Protein AF-A0A519ZY36-F1 (afdb_monomer)

Sequence (119 aa):
MAELHMGQLLERVVRRKELNITELAKALGVQRRTMYNWFSSRVLSPEVLQRISRVIVYDFEQPEQLPTIVAPSI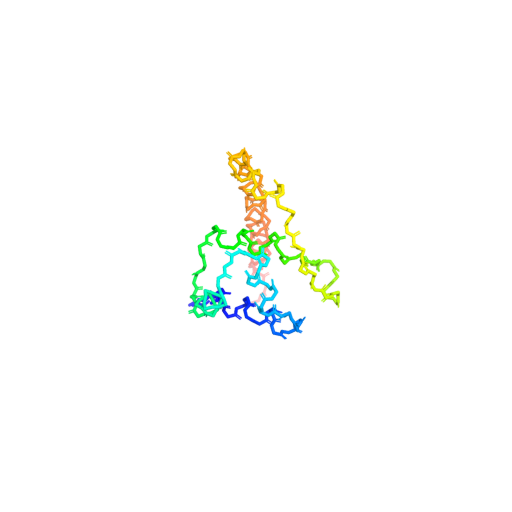VDLAADFVTIKNEEYWKDRYIDLLERYSQILNSNLSEKLLDPVLT

Mean predicted aligned error: 15.61 Å

Structure (mmCIF, N/CA/C/O backbone):
data_AF-A0A519ZY36-F1
#
_entry.id   AF-A0A519ZY36-F1
#
loop_
_atom_site.group_PDB
_atom_site.id
_atom_site.type_symbol
_atom_site.label_atom_id
_atom_site.label_alt_id
_atom_site.label_comp_id
_atom_site.label_asym_id
_atom_site.label_entity_id
_atom_site.label_seq_id
_atom_site.pdbx_PDB_ins_code
_atom_site.Cartn_x
_atom_site.Cartn_y
_atom_site.Cartn_z
_atom_site.occupancy
_atom_site.B_iso_or_equiv
_atom_site.auth_seq_id
_atom_site.auth_comp_id
_atom_site.auth_asym_id
_atom_site.auth_atom_id
_atom_site.pdbx_PDB_model_num
ATOM 1 N N . MET A 1 1 ? 7.383 -21.330 -9.005 1.00 41.44 1 MET A N 1
ATOM 2 C CA . MET A 1 1 ? 6.195 -20.585 -8.535 1.00 41.44 1 MET A CA 1
ATOM 3 C C . MET A 1 1 ? 6.306 -19.177 -9.094 1.00 41.44 1 MET A C 1
ATOM 5 O O . MET A 1 1 ? 7.383 -18.606 -8.995 1.00 41.44 1 MET A O 1
ATOM 9 N N . ALA A 1 2 ? 5.283 -18.661 -9.775 1.00 52.06 2 ALA A N 1
ATOM 10 C CA . ALA A 1 2 ? 5.334 -17.303 -10.312 1.00 52.06 2 ALA A CA 1
ATOM 11 C C . ALA A 1 2 ? 5.244 -16.318 -9.139 1.00 52.06 2 ALA A C 1
ATOM 13 O O . ALA A 1 2 ? 4.185 -16.174 -8.537 1.00 52.06 2 ALA A O 1
ATOM 14 N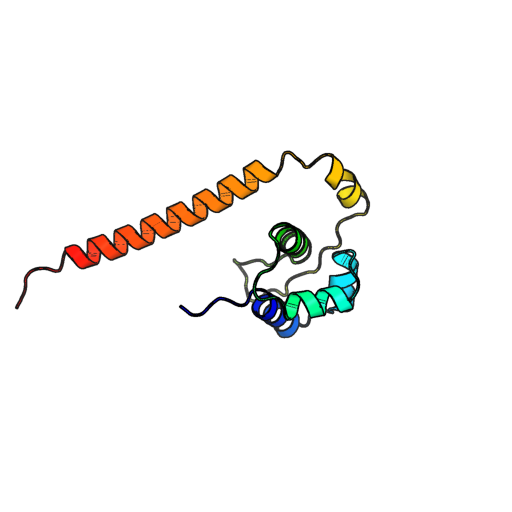 N . GLU A 1 3 ? 6.366 -15.705 -8.765 1.00 59.47 3 GLU A N 1
ATOM 15 C CA . GLU A 1 3 ? 6.387 -14.674 -7.727 1.00 59.47 3 GLU A CA 1
ATOM 16 C C . GLU A 1 3 ? 5.485 -13.511 -8.153 1.00 59.47 3 GLU A C 1
ATOM 18 O O . GLU A 1 3 ? 5.712 -12.871 -9.184 1.00 59.47 3 GLU A O 1
ATOM 23 N N . LEU A 1 4 ? 4.431 -13.259 -7.375 1.00 70.56 4 LEU A N 1
ATOM 24 C CA . LEU A 1 4 ? 3.491 -12.184 -7.651 1.00 70.56 4 LEU A CA 1
ATOM 25 C C . LEU A 1 4 ? 4.180 -10.838 -7.410 1.00 70.56 4 LEU A C 1
ATOM 27 O O . LEU A 1 4 ? 4.484 -10.475 -6.277 1.00 70.56 4 LEU A O 1
ATOM 31 N N . HIS A 1 5 ? 4.409 -10.083 -8.482 1.00 86.94 5 HIS A N 1
ATOM 32 C CA . HIS A 1 5 ? 5.011 -8.759 -8.396 1.00 86.94 5 HIS A CA 1
ATOM 33 C C . HIS A 1 5 ? 3.961 -7.724 -7.963 1.00 86.94 5 HIS A C 1
ATOM 35 O O . HIS A 1 5 ? 3.239 -7.163 -8.790 1.00 86.94 5 HIS A O 1
ATOM 41 N N . MET A 1 6 ? 3.898 -7.439 -6.662 1.00 82.56 6 MET A N 1
ATOM 42 C CA . MET A 1 6 ? 2.888 -6.568 -6.046 1.00 82.56 6 MET A CA 1
ATOM 43 C C . MET A 1 6 ? 2.867 -5.163 -6.662 1.00 82.56 6 MET A C 1
ATOM 45 O O . MET A 1 6 ? 1.796 -4.639 -6.962 1.00 82.56 6 MET A O 1
ATOM 49 N N . GLY A 1 7 ? 4.041 -4.585 -6.940 1.00 84.81 7 GLY A N 1
ATOM 50 C CA . GLY A 1 7 ? 4.154 -3.279 -7.591 1.00 84.81 7 GLY A CA 1
ATOM 51 C C . GLY A 1 7 ? 3.506 -3.210 -8.978 1.00 84.81 7 GLY A C 1
ATOM 52 O O . GLY A 1 7 ? 2.765 -2.273 -9.269 1.00 84.81 7 GLY A O 1
ATOM 53 N N . GLN A 1 8 ? 3.707 -4.233 -9.814 1.00 86.38 8 GLN A N 1
ATOM 54 C CA . GLN A 1 8 ? 3.094 -4.311 -11.139 1.00 86.38 8 GLN A CA 1
ATOM 55 C C . GLN A 1 8 ? 1.582 -4.511 -11.050 1.00 86.38 8 GLN A C 1
ATOM 57 O O . GLN A 1 8 ? 0.847 -4.018 -11.901 1.00 86.38 8 GLN A O 1
ATOM 62 N N . LEU A 1 9 ? 1.098 -5.232 -10.034 1.00 83.44 9 LEU A N 1
ATOM 63 C CA . LEU A 1 9 ? -0.337 -5.382 -9.802 1.00 83.44 9 LEU A CA 1
ATOM 64 C C . LEU A 1 9 ? -0.960 -4.030 -9.443 1.00 83.44 9 LEU A C 1
ATOM 66 O O . LEU A 1 9 ? -1.952 -3.638 -10.055 1.00 83.44 9 LEU A O 1
ATOM 70 N N . LEU A 1 10 ? -0.329 -3.289 -8.531 1.00 84.19 10 LEU A N 1
ATOM 71 C CA . LEU A 1 10 ? -0.745 -1.937 -8.174 1.00 84.19 10 LEU A CA 1
ATOM 72 C C . LEU A 1 10 ? -0.750 -1.009 -9.394 1.00 84.19 10 LEU A C 1
ATOM 74 O O . LEU A 1 10 ? -1.735 -0.317 -9.637 1.00 84.19 10 LEU A O 1
ATOM 78 N N . GLU A 1 11 ? 0.309 -1.032 -10.203 1.00 88.19 11 GLU A N 1
ATOM 79 C CA . GLU A 1 11 ? 0.387 -0.232 -11.426 1.00 88.19 11 GLU A CA 1
ATOM 80 C C . GLU A 1 11 ? -0.742 -0.572 -12.405 1.00 88.19 11 GL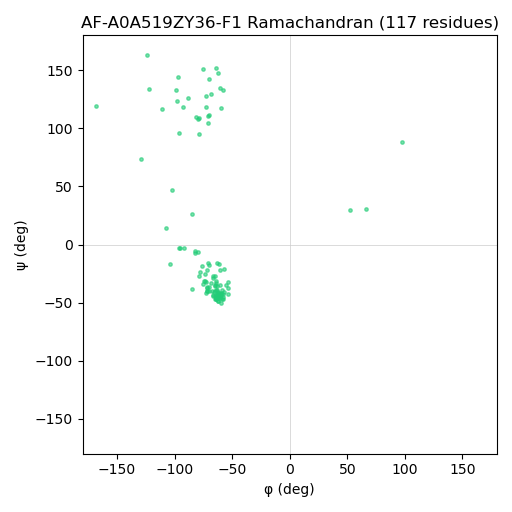U A C 1
ATOM 82 O O . GLU A 1 11 ? -1.362 0.327 -12.975 1.00 88.19 11 GLU A O 1
ATOM 87 N N . ARG A 1 12 ? -1.054 -1.862 -12.586 1.00 83.88 12 ARG A N 1
ATOM 88 C CA . ARG A 1 12 ? -2.171 -2.287 -13.439 1.00 83.88 12 ARG A CA 1
ATOM 89 C C . ARG A 1 12 ? -3.501 -1.750 -12.934 1.00 83.88 12 ARG A C 1
ATOM 91 O O . ARG A 1 12 ? -4.295 -1.319 -13.761 1.00 83.88 12 ARG A O 1
ATOM 98 N N . VAL A 1 13 ? -3.751 -1.770 -11.625 1.00 80.81 13 VAL A N 1
ATOM 99 C CA . VAL A 1 13 ? -4.985 -1.221 -11.039 1.00 80.81 13 VAL A CA 1
ATOM 100 C C . VAL A 1 13 ? -5.075 0.279 -11.306 1.00 80.81 13 VAL A C 1
ATOM 102 O O . VAL A 1 13 ? -6.080 0.744 -11.836 1.00 80.81 13 VAL A O 1
ATOM 105 N N . VAL A 1 14 ? -3.994 1.014 -11.029 1.00 81.88 14 VAL A N 1
ATOM 106 C CA . VAL A 1 14 ? -3.911 2.466 -11.244 1.00 81.88 14 VAL A CA 1
ATOM 107 C C . VAL A 1 14 ? -4.141 2.822 -12.715 1.00 81.88 14 VAL A C 1
ATOM 109 O O . VAL A 1 14 ? -4.947 3.698 -13.013 1.00 81.88 14 VAL A O 1
ATOM 112 N N . ARG A 1 15 ? -3.491 2.113 -13.647 1.00 83.19 15 ARG A N 1
ATOM 113 C CA . ARG A 1 15 ? -3.613 2.378 -15.089 1.00 83.19 15 ARG A CA 1
ATOM 114 C C . ARG A 1 15 ? -4.958 1.949 -15.675 1.00 83.19 15 ARG A C 1
ATOM 116 O O . ARG A 1 15 ? -5.508 2.683 -16.483 1.00 83.19 15 ARG A O 1
ATOM 123 N N . ARG A 1 16 ? -5.494 0.781 -15.293 1.00 76.31 16 ARG A N 1
ATOM 124 C CA . ARG A 1 16 ? -6.786 0.278 -15.811 1.00 76.31 16 ARG A CA 1
ATOM 125 C C . ARG A 1 16 ? -7.966 1.152 -15.410 1.00 76.31 16 ARG A C 1
ATOM 127 O O . ARG A 1 16 ? -8.983 1.130 -16.087 1.00 76.31 16 ARG A O 1
ATOM 134 N N . LYS A 1 17 ? -7.844 1.853 -14.288 1.00 69.94 17 LYS A N 1
ATOM 135 C CA . LYS A 1 17 ? -8.903 2.681 -13.716 1.00 69.94 17 LYS A CA 1
ATOM 136 C C . LYS A 1 17 ? -8.622 4.180 -13.880 1.00 69.94 17 LYS A C 1
ATOM 138 O O . LYS A 1 17 ? -9.258 4.981 -13.212 1.00 69.94 17 LYS A O 1
ATOM 143 N N . GLU A 1 18 ? -7.655 4.528 -14.736 1.00 77.00 18 GLU A N 1
ATOM 144 C CA . GLU A 1 18 ? -7.275 5.905 -15.091 1.00 77.00 18 GLU A CA 1
ATOM 145 C C . GLU A 1 18 ? -6.983 6.812 -13.881 1.00 77.00 18 GLU A C 1
ATOM 147 O O . GLU A 1 18 ? -7.150 8.030 -13.929 1.00 77.00 18 GLU A O 1
ATOM 152 N N . LEU A 1 19 ? -6.500 6.224 -12.782 1.00 78.62 19 LEU A N 1
ATOM 153 C CA . LEU A 1 19 ? -6.190 6.970 -11.570 1.00 78.62 19 LEU A CA 1
ATOM 154 C C . LEU A 1 19 ? -4.987 7.885 -11.806 1.00 78.62 19 LEU A C 1
ATOM 156 O O . LEU A 1 19 ? -3.914 7.453 -12.245 1.00 78.62 19 LEU A O 1
ATOM 160 N N . ASN A 1 20 ? -5.132 9.159 -11.443 1.00 84.94 20 ASN A N 1
ATOM 161 C CA . ASN A 1 20 ? -4.045 10.114 -11.563 1.00 84.94 20 ASN A CA 1
ATOM 162 C C . ASN A 1 20 ? -2.960 9.813 -10.519 1.00 84.94 20 ASN A C 1
ATOM 164 O O . ASN A 1 20 ? -3.124 10.062 -9.325 1.00 84.94 20 ASN A O 1
ATOM 168 N N . ILE A 1 21 ? -1.799 9.343 -10.984 1.00 85.06 21 ILE A N 1
ATOM 169 C CA . ILE A 1 21 ? -0.628 9.027 -10.145 1.00 85.06 21 ILE A CA 1
ATOM 170 C C . ILE A 1 21 ? -0.233 10.223 -9.263 1.00 85.06 21 ILE A C 1
ATOM 172 O O . ILE A 1 21 ? 0.244 10.050 -8.143 1.00 85.06 21 ILE A O 1
ATOM 176 N N . THR A 1 22 ? -0.447 11.448 -9.747 1.00 83.44 22 THR A N 1
ATOM 177 C CA . THR A 1 22 ? -0.197 12.673 -8.979 1.00 83.44 22 THR A CA 1
ATOM 178 C C . THR A 1 22 ? -1.097 12.781 -7.762 1.00 83.44 22 THR A C 1
ATOM 180 O O . THR A 1 22 ? -0.626 13.141 -6.688 1.00 83.44 22 THR A O 1
ATOM 183 N N . GLU A 1 23 ? -2.389 12.536 -7.946 1.00 81.12 23 GLU A N 1
ATOM 184 C CA . GLU A 1 23 ? -3.388 12.647 -6.887 1.00 81.12 23 GLU A CA 1
ATOM 185 C C . GLU A 1 23 ? -3.221 11.513 -5.893 1.00 81.12 23 GLU A C 1
ATOM 187 O O . GLU A 1 23 ? -3.222 11.759 -4.693 1.00 81.12 23 GLU A O 1
ATOM 192 N N . LEU A 1 24 ? -2.931 10.310 -6.386 1.00 83.75 24 LEU A N 1
ATOM 193 C CA . LEU A 1 24 ? -2.612 9.164 -5.549 1.00 83.75 24 LEU A CA 1
ATOM 194 C C . LEU A 1 24 ? -1.368 9.422 -4.685 1.00 83.75 24 LEU A C 1
ATOM 196 O O . LEU A 1 24 ? -1.392 9.182 -3.483 1.00 83.75 24 LEU A O 1
ATOM 200 N N . ALA A 1 25 ? -0.301 9.986 -5.262 1.00 82.94 25 ALA A N 1
ATOM 201 C CA . ALA A 1 25 ? 0.898 10.356 -4.511 1.00 82.94 25 ALA A CA 1
ATOM 202 C C . ALA A 1 25 ? 0.604 11.421 -3.438 1.00 82.94 25 ALA A C 1
ATOM 204 O O . ALA A 1 25 ? 1.089 11.305 -2.313 1.00 82.94 25 ALA A O 1
ATOM 205 N N . LYS A 1 26 ? -0.223 12.427 -3.760 1.00 80.69 26 LYS A N 1
ATOM 206 C CA . LYS A 1 26 ? -0.657 13.455 -2.800 1.00 80.69 26 LYS A CA 1
ATOM 207 C C . LYS A 1 26 ? -1.496 12.862 -1.669 1.00 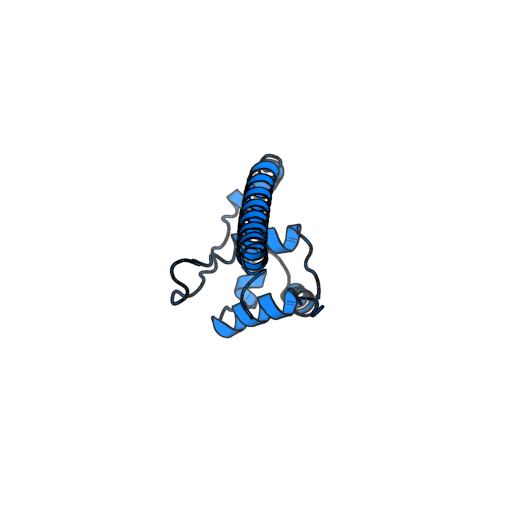80.69 26 LYS A C 1
ATOM 209 O O . LYS A 1 26 ? -1.209 13.148 -0.514 1.00 80.69 26 LYS A O 1
ATOM 214 N N . ALA A 1 27 ? -2.479 12.024 -1.991 1.00 77.44 27 ALA A N 1
ATOM 215 C CA . ALA A 1 27 ? -3.346 11.371 -1.012 1.00 77.44 27 ALA A CA 1
ATOM 216 C C . ALA A 1 27 ? -2.565 10.413 -0.100 1.00 77.44 27 ALA A C 1
ATOM 218 O O . ALA A 1 27 ? -2.870 10.286 1.080 1.00 77.44 27 ALA A O 1
ATOM 219 N N . LEU A 1 28 ? -1.501 9.799 -0.624 1.00 81.06 28 LEU A N 1
ATOM 220 C CA . LEU A 1 28 ? -0.580 8.972 0.149 1.00 81.06 28 LEU A CA 1
ATOM 221 C C . LEU A 1 28 ? 0.487 9.779 0.896 1.00 81.06 28 LEU A C 1
ATOM 223 O O . LEU A 1 28 ? 1.227 9.183 1.671 1.00 81.06 28 LEU A O 1
ATOM 227 N N . GLY A 1 29 ? 0.614 11.092 0.688 1.00 80.75 29 GLY A N 1
ATOM 228 C CA . GLY A 1 29 ? 1.649 11.916 1.322 1.00 80.75 29 GLY A CA 1
ATOM 229 C C . GLY A 1 29 ? 3.078 11.572 0.881 1.00 80.75 29 GLY A C 1
ATOM 230 O O . GLY A 1 29 ? 4.015 11.696 1.668 1.00 80.75 29 GLY A O 1
ATOM 231 N N . VAL A 1 30 ? 3.265 11.102 -0.356 1.00 83.38 30 VAL A N 1
ATOM 232 C CA . VAL A 1 30 ? 4.575 10.720 -0.913 1.00 83.38 30 VAL A CA 1
ATOM 233 C C . VAL A 1 30 ? 4.884 11.463 -2.213 1.00 83.38 30 VAL A C 1
ATOM 235 O O . VAL A 1 30 ? 4.011 12.014 -2.881 1.00 83.38 30 VAL A O 1
ATOM 238 N N . GLN A 1 31 ? 6.156 11.472 -2.614 1.00 81.50 31 GLN A N 1
ATOM 239 C CA . GLN A 1 31 ? 6.554 12.023 -3.910 1.00 81.50 31 GLN A CA 1
ATOM 240 C C . GLN A 1 31 ? 6.182 11.067 -5.053 1.00 81.50 31 GLN A C 1
ATOM 242 O O . GLN A 1 31 ? 6.222 9.847 -4.896 1.00 81.50 31 GLN A O 1
ATOM 247 N N . ARG A 1 32 ? 5.921 11.603 -6.257 1.00 84.44 32 ARG A N 1
ATOM 248 C CA . ARG A 1 32 ? 5.620 10.785 -7.454 1.00 84.44 32 ARG A CA 1
ATOM 249 C C . ARG A 1 32 ? 6.707 9.745 -7.755 1.00 84.44 32 ARG A C 1
ATOM 251 O O . ARG A 1 32 ? 6.395 8.644 -8.190 1.00 84.44 32 ARG A O 1
ATOM 258 N N . ARG A 1 33 ? 7.979 10.071 -7.491 1.00 85.81 33 ARG A N 1
ATOM 259 C CA . ARG A 1 33 ? 9.103 9.132 -7.647 1.00 85.81 33 ARG A CA 1
ATOM 260 C C . ARG A 1 33 ? 8.923 7.879 -6.785 1.00 85.81 33 ARG A C 1
ATOM 262 O O . ARG A 1 33 ? 9.204 6.782 -7.252 1.00 85.81 33 ARG A O 1
ATOM 269 N N . THR A 1 34 ? 8.409 8.034 -5.567 1.00 86.12 34 THR A N 1
ATOM 270 C CA . THR A 1 34 ? 8.141 6.922 -4.648 1.00 86.12 34 THR A CA 1
ATOM 271 C C . THR A 1 34 ? 7.082 5.974 -5.209 1.00 86.12 34 THR A C 1
ATOM 273 O O . THR A 1 34 ? 7.266 4.765 -5.132 1.00 86.12 34 THR A O 1
ATOM 276 N N . MET A 1 35 ? 6.040 6.497 -5.869 1.00 87.62 35 MET A N 1
ATOM 277 C CA . MET A 1 35 ? 5.038 5.663 -6.549 1.00 87.62 35 MET A CA 1
ATOM 278 C C . MET A 1 35 ? 5.657 4.798 -7.653 1.00 87.62 35 MET A C 1
ATOM 280 O O . MET A 1 35 ? 5.405 3.598 -7.702 1.00 87.62 35 MET A O 1
ATOM 284 N N . TYR A 1 36 ? 6.521 5.370 -8.499 1.00 88.25 36 TYR A N 1
ATOM 285 C CA . TYR A 1 36 ? 7.209 4.599 -9.544 1.00 88.25 36 TYR A CA 1
ATOM 286 C C . TYR A 1 36 ? 8.165 3.545 -8.970 1.00 88.25 36 TYR A C 1
ATOM 288 O O . TYR A 1 36 ? 8.266 2.436 -9.503 1.00 88.25 36 TYR A O 1
ATOM 296 N N . ASN A 1 37 ? 8.827 3.862 -7.855 1.00 86.62 37 ASN A N 1
ATOM 297 C CA . ASN A 1 37 ? 9.662 2.898 -7.143 1.00 86.62 37 ASN A CA 1
ATOM 298 C C . ASN A 1 37 ? 8.821 1.726 -6.615 1.00 86.62 37 ASN A C 1
ATOM 300 O O . ASN A 1 37 ? 9.213 0.570 -6.768 1.00 86.62 37 ASN A O 1
ATOM 304 N N . TRP A 1 38 ? 7.645 2.003 -6.046 1.00 88.31 38 TRP A N 1
ATOM 305 C CA . TRP A 1 38 ? 6.715 0.971 -5.588 1.00 88.31 38 TRP A CA 1
ATOM 306 C C . 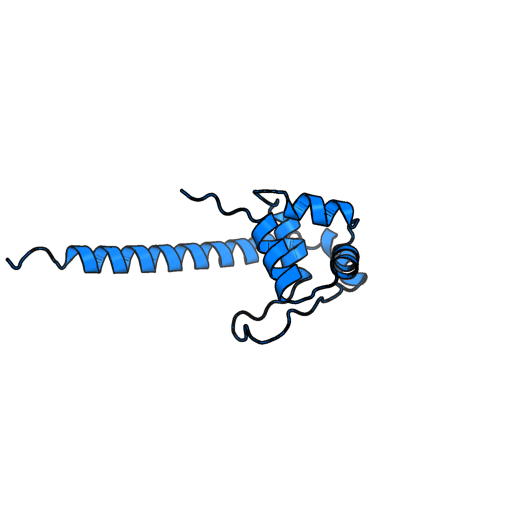TRP A 1 38 ? 6.189 0.109 -6.733 1.00 88.31 38 TRP A C 1
ATOM 308 O O . TRP A 1 38 ? 6.148 -1.108 -6.584 1.00 88.31 38 TRP A O 1
ATOM 318 N N . PHE A 1 39 ? 5.890 0.681 -7.902 1.00 88.00 39 PHE A N 1
ATOM 319 C CA . PHE A 1 39 ? 5.495 -0.107 -9.078 1.00 88.00 39 PHE A CA 1
ATOM 320 C C . PHE A 1 39 ? 6.584 -1.090 -9.525 1.00 88.00 39 PHE A C 1
ATOM 322 O O . PHE A 1 39 ? 6.288 -2.218 -9.913 1.00 88.00 39 PHE A O 1
ATOM 329 N N . SER A 1 40 ? 7.848 -0.695 -9.380 1.00 86.44 40 SER A N 1
ATOM 330 C CA . SER A 1 40 ? 9.011 -1.531 -9.701 1.00 86.44 40 SER A CA 1
ATOM 331 C C . SER A 1 40 ? 9.392 -2.517 -8.587 1.00 86.44 40 SER A C 1
ATOM 333 O O . SER A 1 40 ? 10.283 -3.341 -8.772 1.00 86.44 40 SER A O 1
ATOM 335 N N . SER A 1 41 ? 8.732 -2.457 -7.425 1.00 85.00 41 SER A N 1
ATOM 336 C CA . SER A 1 41 ? 9.040 -3.311 -6.274 1.00 85.00 41 SER A CA 1
ATOM 337 C C . SER A 1 41 ? 8.263 -4.628 -6.326 1.00 85.00 41 SER A C 1
ATOM 339 O O . SER A 1 41 ? 7.031 -4.636 -6.416 1.00 85.00 41 SER A O 1
ATOM 341 N N . ARG A 1 42 ? 8.976 -5.763 -6.243 1.00 84.69 42 ARG A N 1
ATOM 342 C CA . ARG A 1 42 ? 8.347 -7.099 -6.217 1.00 84.69 42 ARG A CA 1
ATOM 343 C C . ARG A 1 42 ? 7.436 -7.276 -5.010 1.00 84.69 42 ARG A C 1
ATOM 345 O O . ARG A 1 42 ? 6.325 -7.773 -5.158 1.00 84.69 42 ARG A O 1
ATOM 352 N N . VAL A 1 43 ? 7.903 -6.831 -3.849 1.00 82.69 43 VAL A N 1
ATOM 353 C CA . VAL A 1 43 ? 7.181 -6.878 -2.577 1.00 82.69 43 VAL A CA 1
ATOM 354 C C . VAL A 1 43 ? 7.071 -5.455 -2.051 1.00 82.69 43 VAL A C 1
ATOM 356 O O . VAL A 1 43 ? 8.049 -4.707 -2.074 1.00 82.69 43 VAL A O 1
ATOM 359 N N . LEU A 1 44 ? 5.878 -5.075 -1.606 1.00 82.75 44 LEU A N 1
ATOM 360 C CA . LEU A 1 44 ? 5.654 -3.817 -0.900 1.00 82.75 44 LEU A CA 1
ATOM 361 C C . LEU A 1 44 ? 5.657 -4.096 0.598 1.00 82.75 44 LEU A C 1
ATOM 363 O O . LEU A 1 44 ? 5.189 -5.152 1.027 1.00 82.75 44 LEU A O 1
ATOM 367 N N . SER A 1 45 ? 6.188 -3.167 1.396 1.00 81.94 45 SER A N 1
ATOM 368 C CA . SER A 1 45 ? 6.114 -3.330 2.845 1.00 81.94 45 SER A CA 1
ATOM 369 C C . SER A 1 45 ? 4.644 -3.331 3.292 1.00 81.94 45 SER A C 1
ATOM 371 O O . SER A 1 45 ? 3.817 -2.639 2.683 1.00 81.94 45 SER A O 1
ATOM 373 N N . PRO A 1 46 ? 4.298 -4.079 4.353 1.00 78.44 46 PRO A N 1
ATOM 374 C CA . PRO A 1 46 ? 2.931 -4.120 4.873 1.00 78.44 46 PRO A CA 1
ATOM 375 C C . PRO A 1 46 ? 2.364 -2.726 5.183 1.00 78.44 46 PRO A C 1
ATOM 377 O O . PRO A 1 46 ? 1.209 -2.442 4.882 1.00 78.44 46 PRO A O 1
ATOM 380 N N . GLU A 1 47 ? 3.206 -1.827 5.694 1.00 79.44 47 GLU A N 1
ATOM 381 C CA . GLU A 1 47 ? 2.859 -0.431 5.981 1.00 79.44 47 GLU A CA 1
ATOM 382 C C . GLU A 1 47 ? 2.444 0.346 4.718 1.00 79.44 47 GLU A C 1
ATOM 384 O O . GLU A 1 47 ? 1.442 1.061 4.704 1.00 79.44 47 GLU A O 1
ATOM 389 N N . VAL A 1 48 ? 3.180 0.174 3.615 1.00 80.69 48 VAL A N 1
ATOM 390 C CA . VAL A 1 48 ? 2.864 0.818 2.332 1.00 80.69 48 VAL A CA 1
ATOM 391 C C . VAL A 1 48 ? 1.554 0.279 1.766 1.00 80.69 48 VAL A C 1
ATOM 393 O O . VAL A 1 48 ? 0.711 1.056 1.319 1.00 80.69 48 VAL A O 1
ATOM 396 N N . LEU A 1 49 ? 1.352 -1.038 1.833 1.00 80.88 49 LEU A N 1
ATOM 397 C CA . LEU A 1 49 ? 0.103 -1.690 1.436 1.00 80.88 49 LEU A CA 1
ATOM 398 C C . LEU A 1 49 ? -1.099 -1.157 2.223 1.00 80.88 49 LEU A C 1
ATOM 400 O O . LEU A 1 49 ? -2.133 -0.872 1.623 1.00 80.88 49 LEU A O 1
ATOM 404 N N . GLN A 1 50 ? -0.948 -0.957 3.533 1.00 78.44 50 GLN A N 1
ATOM 405 C CA . GLN A 1 50 ? -2.002 -0.407 4.384 1.00 78.44 50 GLN A CA 1
ATOM 406 C C . GLN A 1 50 ? -2.341 1.046 4.025 1.00 78.44 50 GLN A C 1
ATOM 408 O O . GLN A 1 50 ? -3.510 1.427 3.988 1.00 78.44 50 GLN A O 1
ATOM 413 N N . ARG A 1 51 ? -1.335 1.875 3.730 1.00 80.94 51 ARG A N 1
ATOM 414 C CA . ARG A 1 51 ? -1.572 3.257 3.285 1.00 80.94 51 ARG A CA 1
ATOM 415 C C . ARG A 1 51 ? -2.318 3.286 1.956 1.00 80.94 51 ARG A C 1
ATOM 417 O O . ARG A 1 51 ? -3.264 4.051 1.796 1.00 80.94 51 ARG A O 1
ATOM 424 N N . ILE A 1 52 ? -1.927 2.420 1.023 1.00 82.06 52 ILE A N 1
ATOM 425 C CA . ILE A 1 52 ? -2.573 2.295 -0.286 1.00 82.06 52 ILE A CA 1
ATOM 426 C C . ILE A 1 52 ? -4.020 1.821 -0.151 1.00 82.06 52 ILE A C 1
ATOM 428 O O . ILE A 1 52 ? -4.888 2.409 -0.788 1.00 82.06 52 ILE A O 1
ATOM 432 N N . SER A 1 53 ? -4.301 0.814 0.681 1.00 75.19 53 SER A N 1
ATOM 433 C CA . SER A 1 53 ? -5.659 0.278 0.842 1.00 75.19 53 SER A CA 1
ATOM 434 C C . SER A 1 53 ? -6.638 1.266 1.479 1.00 75.19 53 SER A C 1
ATOM 436 O O . SER A 1 53 ? -7.831 1.196 1.205 1.00 75.19 53 SER A O 1
ATOM 438 N N . ARG A 1 54 ? -6.154 2.207 2.301 1.00 71.88 54 ARG A N 1
ATOM 439 C CA . ARG A 1 54 ? -6.984 3.286 2.866 1.00 71.88 54 ARG A CA 1
ATOM 440 C C . ARG A 1 54 ? -7.310 4.381 1.850 1.00 71.88 54 ARG A C 1
ATOM 442 O O . ARG A 1 54 ? -8.377 4.976 1.919 1.00 71.88 54 ARG A O 1
ATOM 449 N N . VAL A 1 55 ? -6.383 4.661 0.935 1.00 74.88 55 VAL A N 1
ATOM 450 C CA . VAL A 1 55 ? -6.536 5.723 -0.071 1.00 74.88 55 VAL A CA 1
ATOM 451 C C . VAL A 1 55 ? -7.304 5.232 -1.296 1.00 74.88 55 VAL A C 1
ATOM 453 O O . VAL A 1 55 ? -8.100 5.976 -1.866 1.00 74.88 55 VAL A O 1
ATOM 456 N N . ILE A 1 56 ? -7.066 3.986 -1.707 1.00 75.06 56 ILE A N 1
ATOM 457 C CA . ILE A 1 56 ? -7.754 3.345 -2.826 1.00 75.06 56 ILE A CA 1
ATOM 458 C C . ILE A 1 56 ? -8.902 2.518 -2.258 1.00 75.06 56 ILE A C 1
ATOM 460 O O . ILE A 1 56 ? -8.718 1.362 -1.878 1.00 75.06 56 ILE A O 1
ATOM 464 N N . VAL A 1 57 ? -10.098 3.101 -2.240 1.00 66.75 57 VAL A N 1
ATOM 465 C CA . VAL A 1 57 ? -11.310 2.349 -1.916 1.00 66.75 57 VAL A CA 1
ATOM 466 C C . VAL A 1 57 ? -11.746 1.609 -3.176 1.00 66.75 57 VAL A C 1
ATOM 468 O O . VAL A 1 57 ? -12.156 2.219 -4.166 1.00 66.75 57 VAL A O 1
ATOM 471 N N . TYR A 1 58 ? -11.591 0.287 -3.147 1.00 61.78 58 TYR A N 1
ATOM 472 C CA . TYR A 1 58 ? -12.038 -0.615 -4.199 1.00 61.78 58 TYR A CA 1
ATOM 473 C C . TYR A 1 58 ? -13.193 -1.454 -3.664 1.00 61.78 58 TYR A C 1
ATOM 475 O O . TYR A 1 58 ? -13.010 -2.226 -2.720 1.00 61.78 58 TYR A O 1
ATOM 483 N N . ASP A 1 59 ? -14.372 -1.293 -4.260 1.00 55.50 59 ASP A N 1
ATOM 484 C CA . ASP A 1 59 ? -15.500 -2.168 -3.976 1.00 55.50 59 ASP A CA 1
ATOM 485 C C . ASP A 1 59 ? -15.329 -3.472 -4.771 1.00 55.50 59 ASP A C 1
ATOM 487 O O . ASP A 1 59 ? -15.429 -3.500 -6.001 1.00 55.50 59 ASP A O 1
ATOM 491 N N . PHE A 1 60 ? -15.001 -4.554 -4.063 1.00 54.97 60 PHE A N 1
ATOM 492 C CA . PHE A 1 60 ? -14.840 -5.879 -4.662 1.00 54.97 60 PHE A CA 1
ATOM 493 C C . PHE A 1 60 ? -16.177 -6.496 -5.085 1.00 54.97 60 PHE A C 1
ATOM 495 O O . PHE A 1 60 ? -16.178 -7.355 -5.966 1.00 54.97 60 PHE A O 1
ATOM 502 N N . GLU A 1 61 ? -17.291 -6.041 -4.507 1.00 50.56 61 GLU A N 1
ATOM 503 C CA . GLU A 1 61 ? -18.642 -6.499 -4.843 1.00 50.56 61 GLU A CA 1
ATOM 504 C C . GLU A 1 61 ? -19.135 -5.861 -6.151 1.00 50.56 61 GLU A C 1
ATOM 506 O O . GLU A 1 61 ? -19.971 -6.431 -6.852 1.00 50.56 61 GLU A O 1
ATOM 511 N N . GLN A 1 62 ? -18.585 -4.696 -6.524 1.00 56.47 62 GLN A N 1
ATOM 512 C CA . GLN A 1 62 ? -18.930 -3.971 -7.750 1.00 56.47 62 GLN A CA 1
ATOM 513 C C . GLN A 1 62 ? -17.682 -3.587 -8.564 1.00 56.47 62 GLN A C 1
ATOM 515 O O . GLN A 1 62 ? -17.326 -2.411 -8.662 1.00 56.47 62 GLN A O 1
ATOM 520 N N . PRO A 1 63 ? -17.027 -4.554 -9.237 1.00 58.56 63 PRO A N 1
ATOM 521 C CA . PRO A 1 63 ? -15.783 -4.321 -9.980 1.00 58.56 63 PRO A CA 1
ATOM 522 C C . PRO A 1 63 ? -15.926 -3.347 -11.163 1.00 58.56 63 PRO A C 1
ATOM 524 O O . PRO A 1 63 ? -14.918 -2.848 -11.678 1.00 58.56 63 PRO A O 1
ATOM 527 N N . GLU A 1 64 ? -17.156 -3.063 -11.602 1.00 55.72 64 GLU A N 1
ATOM 528 C CA . GLU A 1 64 ? -17.465 -2.067 -12.634 1.00 55.72 64 GLU A CA 1
ATOM 529 C C . GLU A 1 64 ? -17.329 -0.625 -12.129 1.00 55.72 64 GLU A C 1
ATOM 531 O O . GLU A 1 64 ? -17.017 0.270 -12.915 1.00 55.72 64 GLU A O 1
ATOM 536 N N . GLN A 1 65 ? -17.464 -0.388 -10.821 1.00 55.47 65 GLN A N 1
ATOM 537 C CA . GLN A 1 65 ? -17.288 0.942 -10.251 1.00 55.47 65 GLN A CA 1
ATOM 538 C C . GLN A 1 65 ? -15.815 1.374 -10.308 1.00 55.47 65 GLN A C 1
ATOM 540 O O . GLN A 1 65 ? -14.871 0.579 -10.179 1.00 55.47 65 GLN A O 1
ATOM 545 N N . LEU A 1 66 ? -15.593 2.660 -10.582 1.00 57.28 66 LEU A N 1
ATOM 546 C CA . LEU A 1 66 ? -14.255 3.238 -10.581 1.00 57.28 66 LEU A CA 1
ATOM 547 C C . LEU A 1 66 ? -13.777 3.361 -9.123 1.00 57.28 66 LEU A C 1
ATOM 549 O O . LEU A 1 66 ? -14.504 3.922 -8.300 1.00 57.28 66 LEU A O 1
ATOM 553 N N . PRO A 1 67 ? -12.580 2.850 -8.776 1.00 61.50 67 PRO A N 1
ATOM 554 C CA . PRO A 1 67 ? -12.010 3.067 -7.459 1.00 61.50 67 PRO A CA 1
ATOM 555 C C . PRO A 1 67 ? -11.883 4.564 -7.221 1.00 61.50 67 PRO A C 1
ATOM 557 O O . PRO A 1 67 ? -11.398 5.306 -8.076 1.00 61.50 67 PRO A O 1
ATOM 560 N N . THR A 1 68 ? -12.327 5.001 -6.053 1.00 61.81 68 THR A N 1
ATOM 561 C CA . THR A 1 68 ? -12.288 6.412 -5.684 1.00 61.81 68 THR A CA 1
ATOM 562 C C . THR A 1 68 ? -11.070 6.659 -4.811 1.00 61.81 68 THR A C 1
ATOM 564 O O . THR A 1 68 ? -10.798 5.899 -3.878 1.00 61.81 68 THR A O 1
ATOM 567 N N . ILE A 1 69 ? -10.324 7.721 -5.123 1.00 65.31 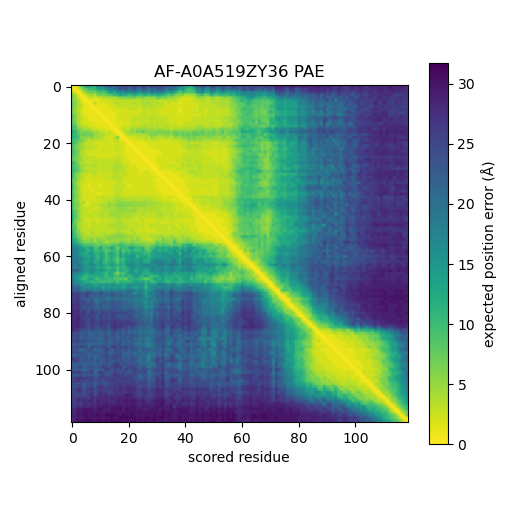69 ILE A N 1
ATOM 568 C CA . ILE A 1 69 ? -9.260 8.210 -4.248 1.00 65.31 69 ILE A CA 1
ATOM 569 C C . ILE A 1 69 ? -9.938 8.999 -3.135 1.00 65.31 69 ILE A C 1
ATOM 571 O O . ILE A 1 69 ? -10.451 10.094 -3.364 1.00 65.31 69 ILE A O 1
ATOM 575 N N . VAL A 1 70 ? -9.937 8.442 -1.930 1.00 68.25 70 VAL A N 1
ATOM 576 C CA . VAL A 1 70 ? -10.403 9.158 -0.745 1.00 68.25 70 VAL A CA 1
ATOM 577 C C . VAL A 1 70 ? -9.184 9.823 -0.120 1.00 68.25 70 VAL A C 1
ATOM 579 O O . VAL A 1 70 ? -8.219 9.155 0.250 1.00 68.25 70 VAL A O 1
ATOM 582 N N . ALA A 1 71 ? -9.189 11.154 -0.052 1.00 56.91 71 ALA A N 1
ATOM 583 C CA . ALA A 1 71 ? -8.169 11.877 0.692 1.00 56.91 71 ALA A CA 1
ATOM 584 C C . ALA A 1 71 ? -8.447 11.676 2.192 1.00 56.91 71 ALA A C 1
ATOM 586 O O . ALA A 1 71 ? -9.521 12.083 2.645 1.00 56.91 71 ALA A O 1
ATOM 587 N N . PRO A 1 72 ? -7.531 11.067 2.967 1.00 54.50 72 PRO A N 1
ATOM 588 C CA . PRO A 1 72 ? -7.678 11.050 4.414 1.00 54.50 72 PRO A CA 1
ATOM 589 C C . PRO A 1 72 ? -7.690 12.500 4.906 1.00 54.50 72 PRO A C 1
ATOM 591 O O . PRO A 1 72 ? -6.906 13.333 4.436 1.00 54.50 72 PRO A O 1
ATOM 594 N N . SER A 1 73 ? -8.619 12.834 5.801 1.00 46.72 73 SER A N 1
ATOM 595 C CA . SER A 1 73 ? -8.686 14.185 6.344 1.00 46.72 73 SER A CA 1
ATOM 596 C C . SER A 1 73 ? -7.402 14.468 7.134 1.00 46.72 73 SER A C 1
ATOM 598 O O . SER A 1 73 ? -6.778 13.559 7.679 1.00 46.72 73 SER A O 1
ATOM 600 N N . ILE A 1 74 ? -6.982 15.732 7.229 1.00 49.38 74 ILE A N 1
ATOM 601 C CA . ILE A 1 74 ? -5.779 16.129 7.994 1.00 49.38 74 ILE A CA 1
ATOM 602 C C . ILE A 1 74 ? -5.878 15.675 9.472 1.00 49.38 74 ILE A C 1
ATOM 604 O O . ILE A 1 74 ? -4.863 15.500 10.143 1.00 49.38 74 ILE A O 1
ATOM 608 N N . VAL A 1 75 ? -7.098 15.421 9.958 1.00 47.84 75 VAL A N 1
ATOM 609 C CA . VAL A 1 75 ? -7.398 1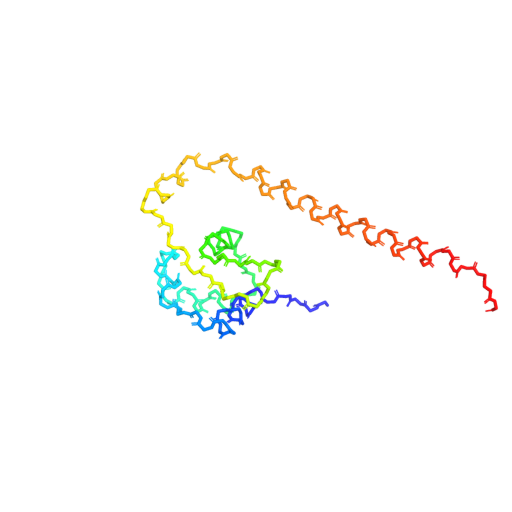4.889 11.295 1.00 47.84 75 VAL A CA 1
ATOM 610 C C . VAL A 1 75 ? -7.034 13.400 11.422 1.00 47.84 75 VAL A C 1
ATOM 612 O O . VAL A 1 75 ? -6.572 12.977 12.479 1.0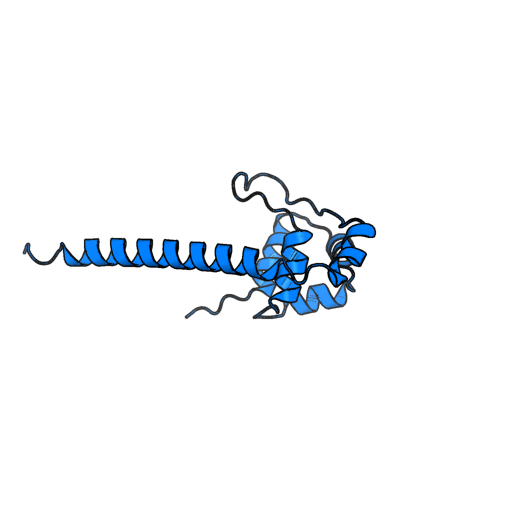0 47.84 75 VAL A O 1
ATOM 615 N N . ASP A 1 76 ? -7.139 12.621 10.343 1.00 49.75 76 ASP A N 1
ATOM 616 C CA . ASP A 1 76 ? -6.823 11.185 10.336 1.00 49.75 76 ASP A CA 1
ATOM 617 C C . ASP A 1 76 ? -5.309 10.924 10.386 1.00 49.75 76 ASP A C 1
ATOM 619 O O . ASP A 1 76 ? -4.865 9.973 11.024 1.00 49.75 76 ASP A O 1
ATOM 623 N N . LEU A 1 77 ? -4.499 11.819 9.806 1.00 50.44 77 LEU A N 1
ATOM 624 C CA . LEU A 1 77 ? -3.031 11.765 9.896 1.00 50.44 77 LEU A CA 1
ATOM 625 C C . LEU A 1 77 ? -2.518 12.006 11.327 1.00 50.44 77 LEU A C 1
ATOM 627 O O . LEU A 1 77 ? -1.463 11.503 11.702 1.00 50.44 77 LEU A O 1
ATOM 631 N N . ALA A 1 78 ? -3.254 12.767 12.145 1.00 44.28 78 ALA A N 1
ATOM 632 C CA . ALA A 1 78 ? -2.924 12.969 13.558 1.00 44.28 78 ALA A CA 1
ATOM 633 C C . ALA A 1 78 ? -3.350 11.771 14.430 1.00 44.28 78 ALA A C 1
ATOM 635 O O . ALA A 1 78 ? -2.726 11.498 15.459 1.00 44.28 78 ALA A O 1
ATOM 636 N N . ALA A 1 79 ? -4.372 11.022 14.005 1.00 46.78 79 ALA A N 1
ATOM 637 C CA . ALA A 1 79 ? -4.817 9.800 14.672 1.00 46.78 79 ALA A CA 1
ATOM 638 C C . ALA A 1 79 ? -3.833 8.624 14.502 1.00 46.78 79 ALA A C 1
ATOM 640 O O . ALA A 1 79 ? -3.883 7.671 15.287 1.00 46.78 79 ALA A O 1
ATOM 641 N N . ASP A 1 80 ? -2.891 8.693 13.554 1.00 46.34 80 ASP A N 1
ATOM 642 C CA . ASP A 1 80 ? -1.851 7.672 13.360 1.00 46.34 80 ASP A CA 1
ATOM 643 C C . ASP A 1 80 ? -0.942 7.490 14.601 1.00 46.34 80 ASP A C 1
ATOM 645 O O . ASP A 1 80 ? -0.416 6.400 14.808 1.00 46.34 80 ASP A O 1
ATOM 649 N N . PHE A 1 81 ? -0.842 8.471 15.512 1.00 45.38 81 PHE A N 1
ATOM 650 C CA . PHE A 1 81 ? -0.153 8.289 16.806 1.00 45.38 81 PHE A CA 1
ATOM 651 C C . PHE A 1 81 ? -0.962 7.494 17.851 1.00 45.38 81 PHE A C 1
ATOM 653 O O . PHE A 1 81 ? -0.391 6.982 18.812 1.00 45.38 81 PHE A O 1
ATOM 660 N N . VAL A 1 82 ? -2.283 7.369 17.684 1.00 44.41 82 VAL A N 1
ATOM 661 C CA . VAL A 1 82 ? -3.197 6.713 18.645 1.00 44.41 82 VAL A CA 1
ATOM 662 C C . VAL A 1 82 ? -3.625 5.312 18.166 1.00 44.41 82 VAL A C 1
ATOM 664 O O . VAL A 1 82 ? -4.053 4.472 18.960 1.00 44.41 82 VAL A O 1
ATOM 667 N N . THR A 1 83 ? -3.447 5.010 16.876 1.00 46.75 83 THR A N 1
ATOM 668 C CA . THR A 1 83 ? -4.001 3.832 16.173 1.00 46.75 83 THR A CA 1
ATOM 669 C C . THR A 1 83 ? -3.150 2.555 16.305 1.00 46.75 83 THR A C 1
ATOM 671 O O . THR A 1 83 ? -3.245 1.639 15.494 1.00 46.75 83 THR A O 1
ATOM 674 N N . ILE A 1 84 ? -2.370 2.422 17.382 1.00 49.22 84 ILE A N 1
ATOM 675 C CA . ILE A 1 84 ? -1.672 1.167 17.739 1.00 49.22 84 ILE A CA 1
ATOM 676 C C . ILE A 1 84 ? -2.679 0.022 18.009 1.00 49.22 84 ILE A C 1
ATOM 678 O O . ILE A 1 84 ? -2.342 -1.152 17.940 1.00 49.22 84 ILE A O 1
ATOM 682 N N . LYS A 1 85 ? -3.963 0.336 18.233 1.00 51.50 85 LYS A N 1
ATOM 683 C CA . LYS A 1 85 ? -5.021 -0.655 18.495 1.00 51.50 85 LYS A CA 1
ATOM 684 C C . LYS A 1 85 ? -5.591 -1.367 17.259 1.00 51.50 85 LYS A C 1
ATOM 686 O O . LYS A 1 85 ? -6.403 -2.268 17.423 1.00 51.50 85 LYS A O 1
ATOM 691 N N . ASN A 1 86 ? -5.214 -0.982 16.038 1.00 56.78 86 ASN A N 1
ATOM 692 C CA . ASN A 1 86 ? -5.854 -1.501 14.818 1.00 56.78 86 ASN A CA 1
ATOM 693 C C . ASN A 1 86 ? -5.106 -2.683 14.171 1.00 56.78 86 ASN A C 1
ATOM 695 O O . ASN A 1 86 ? -5.582 -3.226 13.178 1.00 56.78 86 ASN A O 1
ATOM 699 N N . GLU A 1 87 ? -3.948 -3.090 14.705 1.00 58.62 87 GLU A N 1
ATOM 700 C CA . GLU A 1 87 ? -3.215 -4.280 14.235 1.00 58.62 87 GLU A CA 1
ATOM 701 C C . GLU A 1 87 ? -4.009 -5.572 14.448 1.00 58.62 87 GLU A C 1
ATOM 703 O O . GLU A 1 87 ? -3.981 -6.464 13.602 1.00 58.62 87 GLU A O 1
ATOM 708 N N . GLU A 1 88 ? -4.761 -5.649 15.545 1.00 62.00 88 GLU A N 1
ATOM 709 C CA . GLU A 1 88 ? -5.528 -6.836 15.923 1.00 62.00 88 GLU A CA 1
ATOM 710 C C . GLU A 1 88 ? -6.674 -7.099 14.935 1.00 62.00 88 GLU A C 1
ATOM 712 O O . GLU A 1 88 ? -6.833 -8.214 14.449 1.00 62.00 88 GLU A O 1
ATOM 717 N N . TYR A 1 89 ? -7.356 -6.040 14.487 1.00 62.75 89 TYR A N 1
ATOM 718 C CA . TYR A 1 89 ? -8.416 -6.135 13.482 1.00 62.75 89 TYR A CA 1
ATOM 719 C C . TYR A 1 89 ? -7.919 -6.701 12.142 1.00 62.75 89 TYR A C 1
ATOM 721 O O . TYR A 1 89 ? -8.559 -7.559 11.535 1.00 62.75 89 TYR A O 1
ATOM 729 N N . TRP A 1 90 ? -6.760 -6.244 11.659 1.00 61.41 90 TRP A N 1
ATOM 730 C CA . TRP A 1 90 ? -6.203 -6.742 10.396 1.00 61.41 90 TRP A CA 1
ATOM 731 C C . TRP A 1 90 ? -5.619 -8.146 10.530 1.00 61.41 90 TRP A C 1
ATOM 733 O O . TRP A 1 90 ? -5.679 -8.921 9.574 1.00 61.41 90 TRP A O 1
ATOM 743 N N . LYS A 1 91 ? -5.094 -8.483 11.712 1.00 72.06 91 LYS A N 1
ATOM 744 C CA . LYS A 1 91 ? -4.641 -9.833 12.035 1.00 72.06 91 LYS A CA 1
ATOM 745 C C . LYS A 1 91 ? -5.807 -10.819 11.986 1.00 72.06 91 LYS A C 1
ATOM 747 O O . LYS A 1 91 ? -5.677 -11.843 11.321 1.00 72.06 91 LYS A O 1
ATOM 752 N N . ASP A 1 92 ? -6.947 -10.472 12.572 1.00 68.31 92 ASP A N 1
ATOM 753 C CA . ASP A 1 92 ? -8.145 -11.317 12.555 1.00 68.31 92 ASP A CA 1
ATOM 754 C C . ASP A 1 92 ? -8.676 -11.514 11.129 1.00 68.31 92 ASP A C 1
ATOM 756 O O . ASP A 1 92 ? -8.917 -12.638 10.699 1.00 68.31 92 ASP A O 1
ATOM 760 N N . ARG A 1 93 ? -8.735 -10.446 10.320 1.00 72.12 93 ARG A N 1
ATOM 761 C CA . ARG A 1 93 ? -9.152 -10.543 8.905 1.00 72.12 93 ARG A CA 1
ATOM 762 C C . ARG A 1 93 ? -8.200 -11.379 8.049 1.00 72.12 93 ARG A C 1
ATOM 764 O O . ARG A 1 93 ? -8.637 -12.026 7.097 1.00 72.12 93 ARG A O 1
ATOM 771 N N . TYR A 1 94 ? -6.904 -11.353 8.354 1.00 75.69 94 TYR A N 1
ATOM 772 C CA . TYR A 1 94 ? -5.910 -12.186 7.680 1.00 75.69 94 TYR A CA 1
ATOM 773 C C . TYR A 1 94 ? -6.033 -13.661 8.085 1.00 75.69 94 TYR A C 1
ATOM 775 O O . TYR A 1 94 ? -5.953 -14.536 7.222 1.00 75.69 94 TYR A O 1
ATOM 783 N N . ILE A 1 95 ? -6.285 -13.935 9.368 1.00 85.44 95 ILE A N 1
ATOM 784 C CA . ILE A 1 95 ? -6.549 -15.286 9.877 1.00 85.44 95 ILE A CA 1
ATOM 785 C C . ILE A 1 95 ? -7.813 -15.856 9.225 1.00 85.44 95 ILE A C 1
ATOM 787 O O . ILE A 1 95 ? -7.741 -16.933 8.637 1.00 85.44 95 ILE A O 1
ATOM 791 N N . ASP A 1 96 ? -8.912 -15.099 9.200 1.00 85.50 96 ASP A N 1
ATOM 792 C CA . ASP A 1 96 ? -10.164 -15.493 8.539 1.00 85.50 96 ASP A CA 1
ATOM 793 C C . ASP A 1 96 ? -9.944 -15.897 7.073 1.00 85.50 96 ASP A C 1
ATOM 795 O O . ASP A 1 96 ? -10.519 -16.867 6.572 1.00 85.50 96 ASP A O 1
ATOM 799 N N . LEU A 1 97 ? -9.113 -15.138 6.354 1.00 82.56 97 LEU A N 1
ATOM 800 C CA . LEU A 1 97 ? -8.806 -15.411 4.954 1.00 82.56 97 LEU A CA 1
ATOM 801 C C . LEU A 1 97 ? -8.018 -16.718 4.794 1.00 82.56 97 LEU A C 1
ATOM 803 O O . LEU A 1 97 ? -8.333 -17.514 3.905 1.00 82.56 97 LEU A O 1
ATOM 807 N N . LEU A 1 98 ? -7.012 -16.943 5.644 1.00 87.50 98 LEU A N 1
ATOM 808 C CA . LEU A 1 98 ? -6.211 -18.168 5.643 1.00 87.50 98 LEU A CA 1
ATOM 809 C C . LEU A 1 98 ? -7.047 -19.395 6.008 1.00 87.50 98 LEU A C 1
ATOM 811 O O . LEU A 1 98 ? -6.894 -20.442 5.381 1.00 87.50 98 LEU A O 1
ATOM 815 N N . GLU A 1 99 ? -7.949 -19.269 6.978 1.00 89.19 99 GLU A N 1
ATOM 816 C CA . GLU A 1 99 ? -8.849 -20.348 7.374 1.00 89.19 99 GLU A CA 1
ATOM 817 C C . GLU A 1 99 ? -9.798 -20.730 6.243 1.00 89.19 99 GLU A C 1
ATOM 819 O O . GLU A 1 99 ? -9.908 -21.912 5.917 1.00 89.19 99 GLU A O 1
ATOM 824 N N . ARG A 1 100 ? -10.414 -19.750 5.571 1.00 79.12 100 ARG A N 1
ATOM 825 C CA . ARG A 1 100 ? -11.264 -20.007 4.395 1.00 79.12 100 ARG A CA 1
ATOM 826 C C . ARG A 1 100 ? -10.492 -20.702 3.279 1.00 79.12 100 ARG A C 1
ATOM 828 O O . ARG A 1 100 ? -10.997 -21.642 2.672 1.00 79.12 100 ARG A O 1
ATOM 835 N N . TYR A 1 101 ? -9.256 -20.277 3.024 1.00 81.06 101 TYR A N 1
ATOM 836 C CA . TYR A 1 101 ? -8.405 -20.924 2.026 1.00 81.06 101 TYR A CA 1
ATOM 837 C C . TYR A 1 101 ? -8.043 -22.357 2.414 1.00 81.06 101 TYR A C 1
ATOM 839 O O . TYR A 1 101 ? -8.124 -23.254 1.579 1.00 81.06 101 TYR A O 1
ATOM 847 N N . SER A 1 102 ? -7.680 -22.581 3.678 1.00 84.38 102 SER A N 1
ATOM 848 C CA . SER A 1 102 ? -7.396 -23.911 4.220 1.00 84.38 102 SER A CA 1
ATOM 849 C C . SER A 1 102 ? -8.618 -24.822 4.112 1.00 84.38 102 SER A C 1
ATOM 851 O O . SER A 1 102 ? -8.498 -25.964 3.678 1.00 84.38 102 SER A O 1
ATOM 853 N N . GLN A 1 103 ? -9.811 -24.308 4.417 1.00 82.31 103 GLN A N 1
ATOM 854 C CA . GLN A 1 103 ? -11.065 -25.040 4.255 1.00 82.31 103 GLN A CA 1
ATOM 855 C C . GLN A 1 103 ? -11.285 -25.453 2.803 1.00 82.31 103 GLN A C 1
ATOM 857 O O . GLN A 1 103 ? -11.497 -26.634 2.564 1.00 82.31 103 GLN A O 1
ATOM 862 N N . ILE A 1 104 ? -11.160 -24.524 1.848 1.00 83.19 104 ILE A N 1
ATOM 863 C CA . ILE A 1 104 ? -11.311 -24.807 0.412 1.00 83.19 104 ILE A CA 1
ATOM 864 C C . ILE A 1 104 ? -10.273 -25.832 -0.064 1.00 83.19 104 ILE A C 1
ATOM 866 O O . ILE A 1 104 ? -10.597 -26.736 -0.831 1.00 83.19 104 ILE A O 1
ATOM 870 N N . LEU A 1 105 ? -9.017 -25.717 0.373 1.00 79.62 105 LEU A N 1
ATOM 871 C CA . LEU A 1 105 ? -7.979 -26.693 0.038 1.00 79.62 105 LEU A CA 1
ATOM 872 C C . LEU A 1 105 ? -8.308 -28.080 0.589 1.00 79.62 105 LEU A C 1
ATOM 874 O O . LEU A 1 105 ? -8.161 -29.064 -0.129 1.00 79.62 105 LEU A O 1
ATOM 878 N N . ASN A 1 106 ? -8.772 -28.157 1.835 1.00 76.69 106 ASN A N 1
ATOM 879 C CA . ASN A 1 106 ? -9.117 -29.419 2.475 1.00 76.69 106 ASN A CA 1
ATOM 880 C C . ASN A 1 106 ? -10.371 -30.058 1.872 1.00 76.69 106 ASN A C 1
ATOM 882 O O . ASN A 1 106 ? -10.391 -31.276 1.733 1.00 76.69 106 ASN A O 1
ATOM 886 N N . SER A 1 107 ? -11.382 -29.280 1.471 1.00 73.06 107 SER A N 1
ATOM 887 C CA . SER A 1 107 ? -12.560 -29.820 0.781 1.00 73.06 107 SER A CA 1
ATOM 888 C C . SER A 1 107 ? -12.238 -30.304 -0.632 1.00 73.06 107 SER A C 1
ATOM 890 O O . SER A 1 107 ? -12.665 -31.390 -1.006 1.00 73.06 107 SER A O 1
ATOM 892 N N . ASN A 1 108 ? -11.406 -29.582 -1.389 1.00 74.12 108 ASN A N 1
ATOM 893 C CA . ASN A 1 108 ? -10.920 -30.078 -2.683 1.00 74.12 108 ASN A CA 1
ATOM 894 C C . ASN A 1 108 ? -10.042 -31.332 -2.526 1.00 74.12 108 ASN A C 1
ATOM 896 O O . ASN A 1 108 ? -10.042 -32.216 -3.381 1.00 74.12 108 ASN A O 1
ATOM 900 N N . LEU A 1 109 ? -9.258 -31.411 -1.446 1.00 69.88 109 LEU A N 1
ATOM 901 C CA . LEU A 1 109 ? -8.421 -32.572 -1.159 1.00 69.88 109 LEU A CA 1
ATOM 902 C C . LEU A 1 109 ? -9.261 -33.780 -0.722 1.00 69.88 109 LEU A C 1
ATOM 904 O O . LEU A 1 109 ? -8.941 -34.894 -1.123 1.00 69.88 109 LEU A O 1
ATOM 908 N N . SER A 1 110 ? -10.333 -33.582 0.053 1.00 59.69 110 SER A N 1
ATOM 909 C CA . SER A 1 110 ? -11.235 -34.664 0.459 1.00 59.69 110 SER A CA 1
ATOM 910 C C . SER A 1 110 ? -12.100 -35.176 -0.694 1.00 59.69 110 SER A C 1
ATOM 912 O O . SER A 1 110 ? -12.285 -36.386 -0.789 1.00 59.69 110 SER A O 1
ATOM 914 N N . GLU A 1 111 ? -12.549 -34.308 -1.610 1.00 58.47 111 GLU A N 1
ATOM 915 C CA . GLU A 1 111 ? -13.191 -34.718 -2.872 1.00 58.47 111 GLU A CA 1
ATOM 916 C C . GLU A 1 111 ? -12.263 -35.613 -3.698 1.00 58.47 111 GLU A C 1
ATOM 918 O O . GLU A 1 111 ? -12.655 -36.688 -4.138 1.00 58.47 111 GLU A O 1
ATOM 923 N N . LYS A 1 112 ? -10.986 -35.238 -3.817 1.00 57.59 112 LYS A N 1
ATOM 924 C CA . LYS A 1 112 ? -10.002 -36.003 -4.595 1.00 57.59 112 LYS A CA 1
ATOM 925 C C . LYS A 1 112 ? -9.602 -37.344 -3.963 1.00 57.59 112 LYS A C 1
ATOM 927 O O . LYS A 1 112 ? -9.023 -38.188 -4.641 1.00 57.59 112 LYS A O 1
ATOM 932 N N . LEU A 1 113 ? -9.873 -37.535 -2.670 1.00 55.69 113 LEU A N 1
ATOM 933 C CA . LEU A 1 113 ? -9.628 -38.779 -1.929 1.00 55.69 113 LEU A CA 1
ATOM 934 C C . LEU A 1 113 ? -10.867 -39.687 -1.847 1.00 55.69 113 LEU A C 1
ATOM 936 O O . LEU A 1 113 ? -10.754 -40.794 -1.324 1.00 55.69 113 LEU A O 1
ATOM 940 N N . LEU A 1 114 ? -12.018 -39.249 -2.372 1.00 50.50 114 LEU A N 1
ATOM 941 C CA . LEU A 1 114 ? -13.220 -40.073 -2.560 1.00 50.50 114 LEU A CA 1
ATOM 942 C C . LEU A 1 114 ? -13.283 -40.743 -3.946 1.00 50.50 114 LEU A C 1
ATOM 944 O O . LEU A 1 114 ? -14.140 -41.597 -4.150 1.00 50.50 114 LEU A O 1
ATOM 948 N N . ASP A 1 115 ? -12.311 -40.462 -4.823 1.00 54.53 115 ASP A N 1
ATOM 949 C CA . ASP A 1 115 ? -12.108 -41.161 -6.099 1.00 54.53 115 ASP A CA 1
ATOM 950 C C . ASP A 1 115 ? -10.951 -42.198 -6.100 1.00 54.53 115 ASP A C 1
ATOM 952 O O . ASP A 1 115 ? -10.146 -42.225 -7.035 1.00 54.53 115 ASP A O 1
ATOM 956 N N . PRO A 1 116 ? -10.792 -43.101 -5.114 1.00 55.09 116 PRO A N 1
ATOM 957 C CA . PRO A 1 116 ? -10.174 -44.385 -5.367 1.00 55.09 116 PRO A CA 1
ATOM 958 C C . PRO A 1 116 ? -11.303 -45.398 -5.557 1.00 55.09 116 PRO A C 1
ATOM 960 O O . PRO A 1 116 ? -12.104 -45.612 -4.653 1.00 55.09 116 PRO A O 1
ATOM 963 N N . VAL A 1 117 ? -11.293 -46.072 -6.707 1.00 52.78 117 VAL A N 1
ATOM 964 C CA . VAL A 1 117 ? -12.245 -47.101 -7.168 1.00 52.78 117 VAL A CA 1
ATOM 965 C C . VAL A 1 117 ? -13.318 -46.534 -8.101 1.00 52.78 117 VAL A C 1
ATOM 967 O O . VAL A 1 117 ? -14.419 -46.198 -7.688 1.00 52.78 117 VAL A O 1
ATOM 970 N N . LEU A 1 118 ? -13.007 -46.510 -9.400 1.00 43.84 118 LEU A N 1
ATOM 971 C CA . LEU A 1 118 ? -13.627 -47.418 -10.372 1.00 43.84 118 LEU A CA 1
ATOM 972 C C . LEU A 1 118 ? -12.875 -47.360 -11.718 1.00 43.84 118 LEU A C 1
ATOM 974 O O . LEU A 1 118 ? -12.910 -46.349 -12.417 1.00 43.84 118 LEU A O 1
ATOM 978 N N . THR A 1 119 ? -12.344 -48.530 -12.095 1.00 41.03 119 THR A N 1
ATOM 979 C CA . THR A 1 119 ? -11.698 -48.946 -13.364 1.00 41.03 119 THR A CA 1
ATOM 980 C C . THR A 1 119 ? -10.187 -48.772 -13.463 1.00 41.03 119 THR A C 1
ATOM 982 O O . THR A 1 119 ? -9.702 -47.628 -13.567 1.00 41.03 119 THR A O 1
#

Foldseek 3Di:
DPQQQVLCVVVCLCVVLVNDLVVLCVLLVHDSVVSVVSSVGSDDPPVSVVSSCVQFPQDPVCNVDRTHGDRDPPVVVVCVVVVPVCPVVVVVVVVVVVVVVVVVVVVVVVVVVVPDDDD

pLDDT: mean 70.48, std 14.41, range [41.03, 89.19]

Radius of gyration: 19.16 Å; Cα contacts (8 Å, |Δi|>4): 73; chains: 1; bounding box: 29×65×34 Å

Solvent-accessible surface area (backbone atoms only — not comparable to full-atom values): 7088 Å² total; per-residue (Å²): 131,86,79,73,42,46,11,51,53,51,46,48,54,36,61,77,60,69,50,57,62,65,58,53,20,56,53,66,74,48,57,60,68,57,56,57,50,44,33,73,26,54,71,70,55,71,69,59,51,53,52,47,56,66,27,47,46,68,58,82,92,46,75,85,58,73,63,45,78,46,64,71,52,81,67,54,68,62,42,62,81,70,51,78,75,53,58,62,61,54,49,52,56,50,50,54,50,52,50,54,50,50,50,54,53,50,52,56,49,51,56,64,68,69,68,74,87,86,136

Secondary structure (DSSP, 8-state):
-----HHHHHHHHHHHTT--HHHHHHHTTS-HHHHHHHHT-SS--HHHHHHHHHHEE--SS-TTSPPEEPPPPHHHHHHTTTGGGGHHHHHHHHHHHHHHHHHHHHHHHHHHTS-----

Nearest PDB structures (foldseek):
  4pu8-assembly1_A  TM=7.290E-01  e=1.676E-01  Shewanella oneidensis MR-1
  6b9r-assembly1_D  TM=8.068E-01  e=2.902E-01  Streptomyces albus
  4pu4-assembly1_D  TM=7.499E-01  e=2.569E-01  Shewanella oneidensis MR-1
  4pu7-assembly1_B  TM=7.302E-01  e=2.274E-01  Shewanella oneidensis MR-1
  4ia8-assembly1_A  TM=7.785E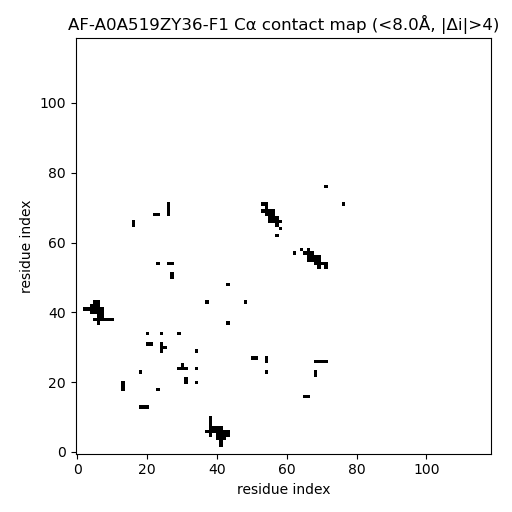-01  e=6.411E-01  Enterobacter sp. RFL1396